Protein AF-A0A2Z2M8J2-F1 (afdb_monomer_lite)

Sequence (114 aa):
MEKKWLLLMISAALFIAFSYLVWNTSGLMFSIPFSALLLLSASNPRWAGMIFYFFIGFLAGFVVALIIGVETNATGWKSGALMILPFIGAFLALYYGKKSNYLSWPVFGFRYKL

Radius of gyration: 17.33 Å; chains: 1; bounding box: 41×31×48 Å

pLDDT: mean 77.5, std 9.71, range [44.44, 90.31]

Foldseek 3Di:
DVVQLVVLVVVLVVQCVVLCVPPNPVSNVPSVVVSVLSSQVSVDVLSVLLVVLLQVLLVVLQVVLVVVPLDPPDDDPSVVSNVVSSNVRSVVSNVVCVVVSSQPDPVNVVVPDD

Organism: Thermococcus gorgonarius (NCBI:txid71997)

Structure (mmCIF, N/CA/C/O backbone):
data_AF-A0A2Z2M8J2-F1
#
_entry.id   AF-A0A2Z2M8J2-F1
#
loop_
_atom_site.group_PDB
_atom_site.id
_atom_site.type_symbol
_atom_site.label_atom_id
_atom_site.label_alt_id
_atom_site.label_comp_id
_atom_site.label_asym_id
_atom_site.label_entity_id
_atom_site.label_seq_id
_atom_site.pdbx_PDB_ins_code
_atom_site.Cartn_x
_atom_site.Cartn_y
_atom_site.Cartn_z
_atom_site.occupancy
_atom_site.B_iso_or_equiv
_atom_site.auth_seq_id
_atom_site.auth_comp_id
_atom_site.auth_asym_id
_atom_site.auth_atom_id
_atom_site.pdbx_PDB_model_num
ATOM 1 N N . MET A 1 1 ? -13.538 -0.117 24.733 1.00 52.69 1 MET A N 1
ATOM 2 C CA . MET A 1 1 ? -12.537 0.226 23.692 1.00 52.69 1 MET A CA 1
ATOM 3 C C . MET A 1 1 ? -11.204 -0.499 23.881 1.00 52.69 1 MET A C 1
ATOM 5 O O . MET A 1 1 ? -10.631 -0.909 22.882 1.00 52.69 1 MET A O 1
ATOM 9 N N . GLU A 1 2 ? -10.729 -0.721 25.110 1.00 57.59 2 GLU A N 1
ATOM 10 C CA . GLU A 1 2 ? -9.395 -1.290 25.399 1.00 57.59 2 GLU A CA 1
ATOM 11 C C . GLU A 1 2 ? -9.141 -2.697 24.827 1.00 57.59 2 GLU A C 1
ATOM 13 O O . GLU A 1 2 ? -8.091 -2.943 24.241 1.00 57.59 2 GLU A O 1
ATOM 18 N N . LYS A 1 3 ? -10.127 -3.606 24.885 1.00 67.06 3 LYS A N 1
ATOM 19 C CA . LYS A 1 3 ? -9.965 -4.987 24.379 1.00 67.06 3 LYS A CA 1
ATOM 20 C C . LYS A 1 3 ? -9.651 -5.069 22.876 1.00 67.06 3 LYS A C 1
ATOM 22 O O . LYS A 1 3 ? -8.951 -5.979 22.448 1.00 67.06 3 LYS A O 1
ATOM 27 N N . LYS A 1 4 ? -10.144 -4.118 22.069 1.00 66.12 4 LYS A N 1
ATOM 28 C CA . LYS A 1 4 ? -9.942 -4.102 20.607 1.00 66.12 4 LYS A CA 1
ATOM 29 C C . LYS A 1 4 ? -8.503 -3.730 20.242 1.00 66.12 4 LYS A C 1
ATOM 31 O O . LYS A 1 4 ? -7.925 -4.320 19.337 1.00 66.12 4 LYS A O 1
ATOM 36 N N . TRP A 1 5 ? -7.925 -2.784 20.979 1.00 72.50 5 TRP A N 1
ATOM 37 C CA . TRP A 1 5 ? -6.533 -2.367 20.817 1.00 72.50 5 TRP A CA 1
ATOM 38 C C . TRP A 1 5 ? -5.557 -3.435 21.288 1.00 72.50 5 TRP A C 1
ATOM 40 O O . TRP A 1 5 ? -4.586 -3.712 20.590 1.00 72.50 5 TRP A O 1
ATOM 50 N N . LEU A 1 6 ? -5.872 -4.099 22.402 1.00 77.81 6 LEU A N 1
ATOM 51 C CA . LEU A 1 6 ? -5.083 -5.219 22.907 1.00 77.81 6 LEU A CA 1
ATOM 52 C C . LEU A 1 6 ? -4.975 -6.340 21.860 1.00 77.81 6 LEU A C 1
ATOM 54 O O . LEU A 1 6 ? -3.886 -6.823 21.569 1.00 77.81 6 LEU A O 1
ATOM 58 N N . LEU A 1 7 ? -6.098 -6.700 21.233 1.00 76.31 7 LEU A N 1
ATOM 59 C CA . LEU A 1 7 ? -6.150 -7.767 20.233 1.00 76.31 7 LEU A CA 1
ATOM 60 C C . LEU A 1 7 ? -5.361 -7.417 18.959 1.00 76.31 7 LEU A C 1
ATOM 62 O O . LEU A 1 7 ? -4.690 -8.277 18.390 1.00 76.31 7 LEU A O 1
ATOM 66 N N . LEU A 1 8 ? -5.390 -6.148 18.538 1.00 75.00 8 LEU A N 1
ATOM 67 C CA . LEU A 1 8 ? -4.607 -5.648 17.404 1.00 75.00 8 LEU A CA 1
ATOM 68 C C . LEU A 1 8 ? -3.106 -5.623 17.694 1.00 75.00 8 LEU A C 1
ATOM 70 O O . LEU A 1 8 ? -2.319 -6.038 16.847 1.00 75.00 8 LEU A O 1
ATOM 74 N N . MET A 1 9 ? -2.712 -5.183 18.889 1.00 77.69 9 MET A N 1
ATOM 75 C CA . MET A 1 9 ? -1.314 -5.184 19.321 1.00 77.69 9 MET A CA 1
ATOM 76 C C . MET A 1 9 ? -0.763 -6.606 19.432 1.00 77.69 9 MET A C 1
ATOM 78 O O . MET A 1 9 ? 0.331 -6.868 18.940 1.00 77.69 9 MET A O 1
ATOM 82 N N . ILE A 1 10 ? -1.537 -7.539 19.996 1.00 82.81 10 ILE A N 1
ATOM 83 C CA . ILE A 1 10 ? -1.165 -8.960 20.068 1.00 82.81 10 ILE A CA 1
ATOM 84 C C . ILE A 1 10 ? -1.028 -9.552 18.661 1.00 82.81 10 ILE A C 1
ATOM 86 O O . ILE A 1 10 ? -0.046 -10.231 18.377 1.00 82.81 10 ILE A O 1
ATOM 90 N N . SER A 1 11 ? -1.967 -9.259 17.758 1.00 75.50 11 SER A N 1
ATOM 91 C CA . SER A 1 11 ? -1.912 -9.747 16.373 1.00 75.50 11 SER A CA 1
ATOM 92 C C . SER A 1 11 ? -0.688 -9.208 15.621 1.00 75.50 11 SER A C 1
ATOM 94 O O . SER A 1 11 ? -0.011 -9.963 14.927 1.00 75.50 11 SER A O 1
ATOM 96 N N . ALA A 1 12 ? -0.366 -7.923 15.796 1.00 79.62 12 ALA A N 1
ATOM 97 C CA . ALA A 1 12 ? 0.830 -7.308 15.226 1.00 79.62 12 ALA A CA 1
ATOM 98 C C . ALA A 1 12 ? 2.118 -7.920 15.805 1.00 79.62 12 ALA A C 1
ATOM 100 O O . ALA A 1 12 ? 3.023 -8.277 15.055 1.00 79.62 12 ALA A O 1
ATOM 101 N N . ALA A 1 13 ? 2.185 -8.104 17.126 1.00 82.31 13 ALA A N 1
ATOM 102 C CA . ALA A 1 13 ? 3.334 -8.713 17.792 1.00 82.31 13 ALA A CA 1
ATOM 103 C C . ALA A 1 13 ? 3.566 -10.162 17.332 1.00 82.31 13 ALA A C 1
ATOM 105 O O . ALA A 1 13 ? 4.699 -10.536 17.034 1.00 82.31 13 ALA A O 1
ATOM 106 N N . LEU A 1 14 ? 2.497 -10.955 17.204 1.00 83.69 14 LEU A N 1
ATOM 107 C CA . LEU A 1 14 ? 2.565 -12.321 16.680 1.00 83.69 14 LEU A CA 1
ATOM 108 C C . LEU A 1 14 ? 3.033 -12.351 15.222 1.00 83.69 14 LEU A C 1
ATOM 110 O O . LEU A 1 1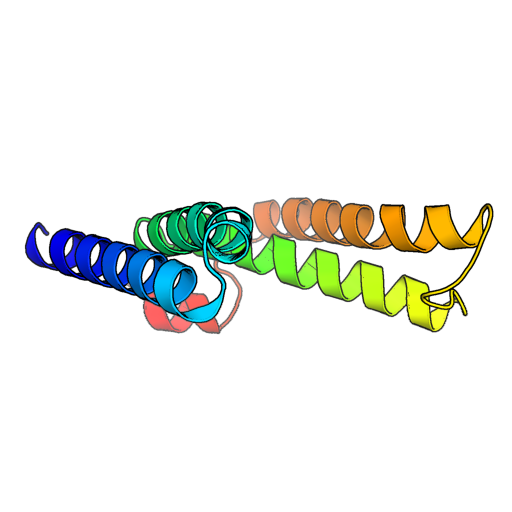4 ? 3.852 -13.194 14.868 1.00 83.69 14 LEU A O 1
ATOM 114 N N . PHE A 1 15 ? 2.565 -11.422 14.386 1.00 79.94 15 PHE A N 1
ATOM 115 C CA . PHE A 1 15 ? 2.992 -11.335 12.989 1.00 79.94 15 PHE A CA 1
ATOM 116 C C . PHE A 1 15 ? 4.481 -10.982 12.853 1.00 79.94 15 PHE A C 1
ATOM 118 O O . PHE A 1 15 ? 5.185 -11.587 12.041 1.00 79.94 15 PHE A O 1
ATOM 125 N N . ILE A 1 16 ? 4.987 -10.060 13.677 1.00 81.31 16 ILE A N 1
ATOM 126 C CA . ILE A 1 16 ? 6.416 -9.713 13.724 1.00 81.31 16 ILE A CA 1
ATOM 127 C C . ILE A 1 16 ? 7.243 -10.908 14.220 1.00 81.31 16 ILE A C 1
ATOM 129 O O . ILE A 1 16 ? 8.233 -11.269 13.585 1.00 81.31 16 ILE A O 1
ATOM 133 N N . ALA A 1 17 ? 6.820 -11.560 15.309 1.00 81.06 17 ALA A N 1
ATOM 134 C CA . ALA A 1 17 ? 7.511 -12.722 15.868 1.00 81.06 17 ALA A CA 1
ATOM 135 C C . ALA A 1 17 ? 7.561 -13.898 14.878 1.00 81.06 17 ALA A C 1
ATOM 137 O O . ALA A 1 17 ? 8.612 -14.507 14.686 1.00 81.06 17 ALA A O 1
ATOM 138 N N . PHE A 1 18 ? 6.450 -14.177 14.193 1.00 81.81 18 PHE A N 1
ATOM 139 C CA . PHE A 1 18 ? 6.389 -15.174 13.126 1.00 81.81 18 PHE A CA 1
ATOM 140 C C . PHE A 1 18 ? 7.319 -14.815 11.962 1.00 81.81 18 PHE A C 1
ATOM 142 O O . PHE A 1 18 ? 8.082 -15.655 11.496 1.00 81.81 18 PHE A O 1
ATOM 149 N N . SER A 1 19 ? 7.313 -13.555 11.525 1.00 78.19 19 SER A N 1
ATOM 150 C CA . SER A 1 19 ? 8.168 -13.100 10.422 1.00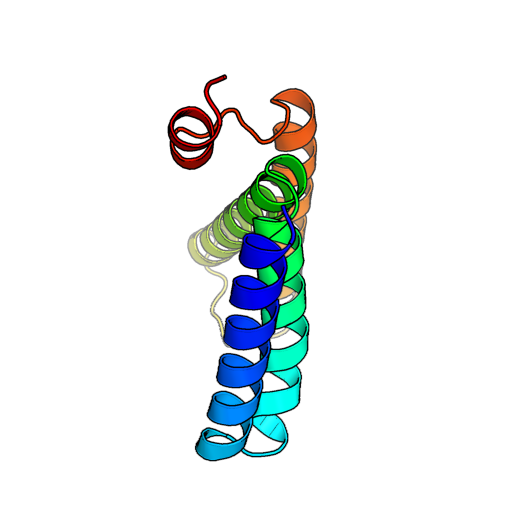 78.19 19 SER A CA 1
ATOM 151 C C . SER A 1 19 ? 9.657 -13.221 10.754 1.00 78.19 19 SER A C 1
ATOM 153 O O . SER A 1 19 ? 10.446 -13.579 9.880 1.00 78.19 19 SER A O 1
ATOM 155 N N . TYR A 1 20 ? 10.037 -12.981 12.012 1.00 78.56 20 TYR A N 1
ATOM 156 C CA . TYR A 1 20 ? 11.392 -13.226 12.503 1.00 78.56 20 TYR A CA 1
ATOM 157 C C . TYR A 1 20 ? 11.738 -14.720 12.530 1.00 78.56 20 TYR A C 1
ATO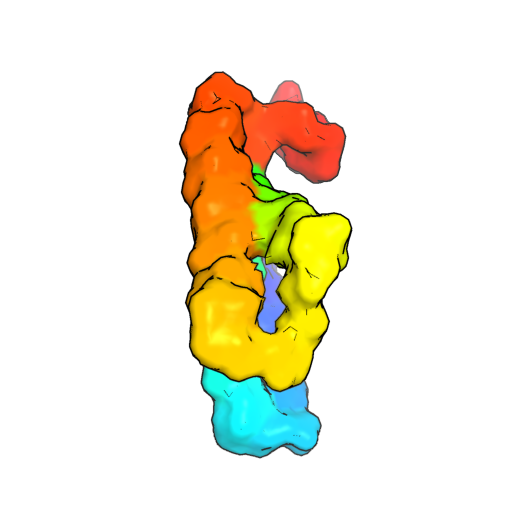M 159 O O . TYR A 1 20 ? 12.823 -15.103 12.112 1.00 78.56 20 TYR A O 1
ATOM 167 N N . LEU A 1 21 ? 10.819 -15.587 12.961 1.00 82.38 21 LEU A N 1
ATOM 168 C CA . LEU A 1 21 ? 11.056 -17.036 12.967 1.00 82.38 21 LEU A CA 1
ATOM 169 C C . LEU A 1 21 ? 11.233 -17.615 11.555 1.00 82.38 21 LEU A C 1
ATOM 171 O O . LEU A 1 21 ? 12.055 -18.507 11.367 1.00 82.38 21 LEU A O 1
ATOM 175 N N . VAL A 1 22 ? 10.481 -17.117 10.570 1.00 82.94 22 VAL A N 1
ATOM 176 C CA . VAL A 1 22 ? 10.502 -17.649 9.196 1.00 82.94 22 VAL A CA 1
ATOM 177 C C . VAL A 1 22 ? 11.620 -17.037 8.350 1.00 82.94 22 VAL A C 1
ATOM 179 O O . VAL A 1 22 ? 12.299 -17.753 7.618 1.00 82.94 22 VAL A O 1
ATOM 182 N N . TRP A 1 23 ? 11.817 -15.720 8.435 1.00 79.31 23 TRP A N 1
ATOM 183 C CA . TRP A 1 23 ? 12.716 -14.973 7.544 1.00 79.31 23 TRP A CA 1
ATOM 184 C C . TRP A 1 23 ? 13.823 -14.211 8.279 1.00 79.31 23 TRP A C 1
ATOM 186 O O . TRP A 1 23 ? 14.538 -13.420 7.659 1.00 79.31 23 TRP A O 1
ATOM 196 N N . ASN A 1 24 ? 13.990 -14.449 9.581 1.00 81.88 24 ASN A N 1
ATOM 197 C CA . ASN A 1 24 ? 15.017 -13.832 10.416 1.00 81.88 24 ASN A CA 1
ATOM 198 C C . ASN A 1 24 ? 14.973 -12.290 10.330 1.00 81.88 24 ASN A C 1
ATOM 200 O O . ASN A 1 24 ? 13.904 -11.687 10.190 1.00 81.88 24 ASN A O 1
ATOM 204 N N . THR A 1 25 ? 16.120 -11.619 10.407 1.00 77.94 25 THR A N 1
ATOM 205 C CA . THR A 1 25 ? 16.22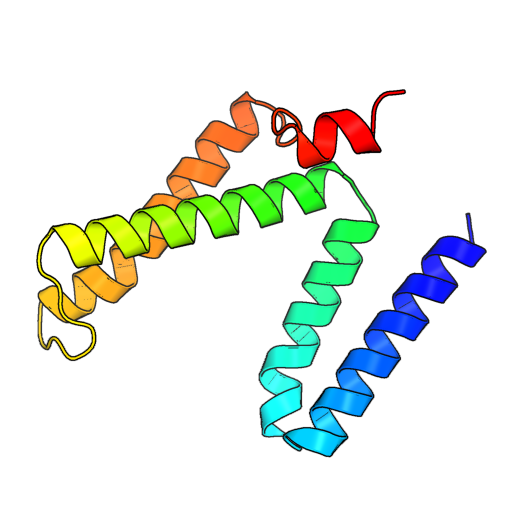2 -10.152 10.329 1.00 77.94 25 THR A CA 1
ATOM 206 C C . THR A 1 25 ? 15.698 -9.568 9.012 1.00 77.94 25 THR A C 1
ATOM 208 O O . THR A 1 25 ? 15.148 -8.466 9.011 1.00 77.94 25 THR A O 1
ATOM 211 N N . SER A 1 26 ? 15.768 -10.317 7.910 1.00 76.25 26 SER A N 1
ATOM 212 C CA . SER A 1 26 ? 15.189 -9.948 6.610 1.00 76.25 26 SER A CA 1
ATOM 213 C C . SER A 1 26 ? 13.666 -9.796 6.693 1.00 76.25 26 SER A C 1
ATOM 215 O O . SER A 1 26 ? 13.090 -8.873 6.119 1.00 76.25 26 SER A O 1
ATOM 217 N N . GLY A 1 27 ? 13.009 -10.674 7.458 1.00 72.12 27 GLY A N 1
ATOM 218 C CA . GLY A 1 27 ? 11.567 -10.630 7.706 1.00 72.12 27 GLY A CA 1
ATOM 219 C C . GLY A 1 27 ? 11.129 -9.428 8.538 1.00 72.12 27 GLY A C 1
ATOM 220 O O . GLY A 1 27 ? 10.004 -8.946 8.384 1.00 72.12 27 GLY A O 1
ATOM 221 N N . LEU A 1 28 ? 12.010 -8.886 9.384 1.00 76.31 28 LEU A N 1
ATOM 222 C CA . LEU A 1 28 ? 11.711 -7.705 10.200 1.00 76.31 28 LEU A CA 1
ATOM 223 C C . LEU A 1 28 ? 11.585 -6.429 9.361 1.00 76.31 28 LEU A C 1
ATOM 225 O O . LEU A 1 28 ? 10.707 -5.612 9.642 1.00 76.31 28 LEU A O 1
ATOM 229 N N . MET A 1 29 ? 12.383 -6.288 8.293 1.00 76.25 29 MET A N 1
ATOM 230 C CA . MET A 1 29 ? 12.327 -5.113 7.410 1.00 76.25 29 MET A CA 1
ATOM 231 C C . MET A 1 29 ? 10.947 -4.915 6.772 1.00 76.25 29 MET A C 1
ATOM 233 O O . MET A 1 29 ? 10.515 -3.780 6.591 1.00 76.25 29 MET A O 1
ATOM 237 N N . PHE A 1 30 ? 10.237 -6.005 6.471 1.00 73.38 30 PHE A N 1
ATOM 238 C CA . PHE A 1 30 ? 8.899 -5.950 5.878 1.00 73.38 30 PHE A CA 1
ATOM 239 C C . PHE A 1 30 ? 7.790 -6.036 6.930 1.00 73.38 30 PHE A C 1
ATOM 241 O O . PHE A 1 30 ? 6.792 -5.324 6.845 1.00 73.38 30 PHE A O 1
ATOM 248 N N . SER A 1 31 ? 7.953 -6.868 7.956 1.00 73.81 31 SER A N 1
ATOM 249 C CA . SER A 1 31 ? 6.880 -7.117 8.925 1.00 73.81 31 SER A CA 1
ATOM 250 C C . SER A 1 31 ? 6.583 -5.929 9.838 1.00 73.81 31 SER A C 1
ATOM 252 O O . SER A 1 31 ? 5.419 -5.723 10.183 1.00 73.81 31 SER A O 1
ATOM 254 N N . ILE A 1 32 ? 7.576 -5.102 10.178 1.00 77.56 32 ILE A N 1
ATOM 255 C CA . ILE A 1 32 ? 7.381 -3.885 10.980 1.00 77.56 32 ILE A CA 1
ATOM 256 C C . ILE A 1 32 ? 6.501 -2.854 10.241 1.00 77.56 32 ILE A C 1
ATOM 258 O O . ILE A 1 32 ? 5.456 -2.481 10.787 1.00 77.56 32 ILE A O 1
ATOM 262 N N . PRO A 1 33 ? 6.824 -2.415 9.005 1.00 78.00 33 PRO A N 1
ATOM 263 C CA . PRO A 1 33 ? 5.975 -1.471 8.278 1.00 78.00 33 PRO A CA 1
ATOM 264 C C . PRO A 1 33 ? 4.598 -2.054 7.932 1.00 78.00 33 PRO A C 1
ATOM 266 O O . PRO A 1 33 ? 3.602 -1.335 8.027 1.00 78.00 33 PRO A O 1
ATOM 269 N N . PHE A 1 34 ? 4.495 -3.352 7.618 1.00 76.06 34 PHE A N 1
ATOM 270 C CA . PHE A 1 34 ? 3.192 -3.999 7.403 1.00 76.06 34 PHE A CA 1
ATOM 271 C C . PHE A 1 34 ? 2.340 -4.050 8.677 1.00 76.06 34 PHE A C 1
ATOM 273 O O . PHE A 1 34 ? 1.138 -3.796 8.620 1.00 76.06 34 PHE A O 1
ATOM 280 N N . SER A 1 35 ? 2.949 -4.309 9.835 1.00 75.19 35 SER A N 1
ATOM 281 C CA . SER A 1 35 ? 2.254 -4.289 11.128 1.00 75.19 35 SER A CA 1
ATOM 282 C C . SER A 1 35 ? 1.775 -2.889 11.493 1.00 75.19 35 SER A C 1
ATOM 284 O O . SER A 1 35 ? 0.649 -2.728 11.964 1.00 75.19 35 SER A O 1
ATOM 286 N N . ALA A 1 36 ? 2.592 -1.866 11.230 1.00 77.31 36 ALA A N 1
ATOM 287 C CA . ALA A 1 36 ? 2.207 -0.472 11.417 1.00 77.31 36 ALA A CA 1
ATOM 288 C C . ALA A 1 36 ? 1.034 -0.082 10.500 1.00 77.31 36 ALA A C 1
ATOM 290 O O . ALA A 1 36 ? 0.065 0.517 10.966 1.00 77.31 36 ALA A O 1
ATOM 291 N N . LEU A 1 37 ? 1.069 -0.483 9.224 1.00 75.81 37 LEU A N 1
ATOM 292 C CA . LEU A 1 37 ? -0.036 -0.289 8.276 1.00 75.81 37 LEU A CA 1
ATOM 293 C C . LEU A 1 37 ? -1.315 -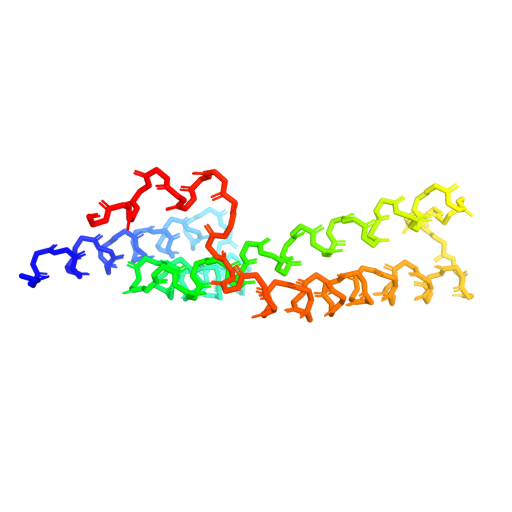1.008 8.723 1.00 75.81 37 LEU A C 1
ATOM 295 O O . LEU A 1 37 ? -2.397 -0.421 8.672 1.00 75.81 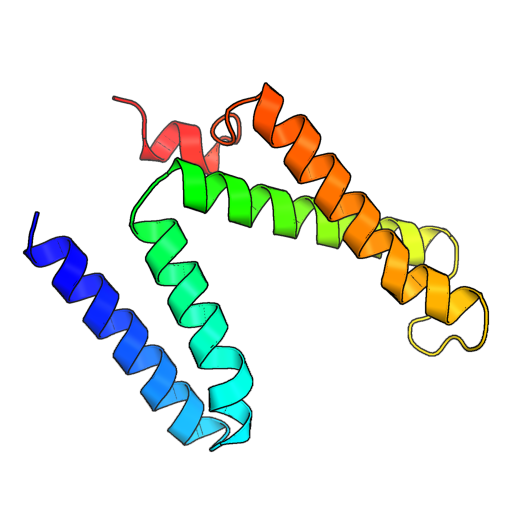37 LEU A O 1
ATOM 299 N N . LEU A 1 38 ? -1.203 -2.247 9.210 1.00 73.69 38 LEU A N 1
ATOM 300 C CA . LEU A 1 38 ? -2.326 -3.013 9.756 1.00 73.69 38 LEU A CA 1
ATOM 301 C C . LEU A 1 38 ? -2.946 -2.314 10.970 1.00 73.69 38 LEU A C 1
ATOM 303 O O . LEU A 1 38 ? -4.160 -2.104 10.996 1.00 73.69 38 LEU A O 1
ATOM 307 N N . LEU A 1 39 ? -2.129 -1.885 11.933 1.00 74.81 39 LEU A N 1
ATOM 308 C CA . LEU A 1 39 ? -2.575 -1.132 13.109 1.00 74.81 39 LEU A CA 1
ATOM 309 C C . LEU A 1 39 ? -3.260 0.185 12.718 1.00 74.81 39 LEU A C 1
ATOM 311 O O . LEU A 1 39 ? -4.357 0.477 13.203 1.00 74.81 39 LEU A O 1
ATOM 315 N N . LEU A 1 40 ? -2.667 0.948 11.796 1.00 72.38 40 LEU A N 1
ATOM 316 C CA . LEU A 1 40 ? -3.248 2.190 11.282 1.00 72.38 40 LEU A CA 1
ATOM 317 C C . LEU A 1 40 ? -4.591 1.939 10.588 1.00 72.38 40 LEU A C 1
ATOM 319 O O . LEU A 1 40 ? -5.565 2.636 10.877 1.00 72.38 40 LEU A O 1
ATOM 323 N N . SER A 1 41 ? -4.683 0.904 9.752 1.00 68.12 41 SER A N 1
ATOM 324 C CA . SER A 1 41 ? -5.931 0.531 9.079 1.00 68.12 41 SER A CA 1
ATOM 325 C C . SER A 1 41 ? -7.024 0.088 10.062 1.00 68.12 41 SER A C 1
ATOM 327 O O . SER A 1 41 ? -8.197 0.407 9.890 1.00 68.12 41 SER A O 1
ATOM 329 N N . ALA A 1 42 ? -6.662 -0.590 11.149 1.00 69.38 42 ALA A N 1
ATOM 330 C CA . ALA A 1 42 ? -7.630 -1.062 12.130 1.00 69.38 42 ALA A CA 1
ATOM 331 C C . ALA A 1 42 ? -8.099 0.033 13.106 1.00 69.38 42 ALA A C 1
ATOM 333 O O . ALA A 1 42 ? -9.203 -0.059 13.653 1.00 69.38 42 ALA A O 1
ATOM 334 N N . SER A 1 43 ? -7.273 1.064 13.310 1.00 72.06 43 SER A N 1
ATOM 335 C CA . SER A 1 43 ? -7.554 2.185 14.212 1.00 72.06 43 SER A CA 1
ATOM 336 C C . SER A 1 43 ? -8.618 3.147 13.688 1.00 72.06 43 SER A C 1
ATOM 338 O O . SER A 1 43 ? -9.413 3.675 14.466 1.00 72.06 43 SER A O 1
ATOM 340 N N . ASN A 1 44 ? -8.650 3.378 12.374 1.00 73.69 44 ASN A N 1
ATOM 341 C CA . ASN A 1 44 ? -9.529 4.366 11.771 1.00 73.69 44 ASN A CA 1
ATOM 342 C C . ASN A 1 44 ? -9.949 3.924 10.361 1.00 73.69 44 ASN A C 1
ATOM 344 O O . ASN A 1 44 ? -9.080 3.706 9.510 1.00 73.69 44 ASN A O 1
ATOM 348 N N . PRO A 1 45 ? -11.260 3.877 10.065 1.00 72.75 45 PRO A N 1
ATOM 349 C CA . PRO A 1 45 ? -11.757 3.548 8.729 1.00 72.75 45 PRO A CA 1
ATOM 350 C C . PRO A 1 45 ? -11.190 4.453 7.630 1.00 72.75 45 PRO A C 1
ATOM 352 O O . PRO A 1 45 ? -10.970 4.000 6.509 1.00 72.75 45 PRO A O 1
ATOM 355 N N . ARG A 1 46 ? -10.902 5.721 7.944 1.00 76.06 46 ARG A N 1
ATOM 356 C CA . ARG A 1 46 ? -10.338 6.674 6.983 1.00 76.06 46 ARG A CA 1
ATOM 357 C C . ARG A 1 46 ? -8.893 6.341 6.611 1.00 76.06 46 ARG A C 1
ATOM 359 O O . ARG A 1 46 ? -8.536 6.451 5.442 1.00 76.06 46 ARG A O 1
ATOM 366 N N . TRP A 1 47 ? -8.080 5.909 7.580 1.00 76.88 47 TRP A N 1
ATOM 367 C CA . TRP A 1 47 ? -6.712 5.441 7.327 1.00 76.88 47 TRP A CA 1
ATOM 368 C C . TRP A 1 47 ? -6.726 4.124 6.547 1.00 76.88 47 TRP A C 1
ATOM 370 O O . TRP A 1 47 ? -5.979 3.987 5.582 1.00 76.88 47 TRP A O 1
ATOM 380 N N . ALA A 1 48 ? -7.635 3.203 6.887 1.00 76.44 48 ALA A N 1
ATOM 381 C CA . ALA A 1 48 ? -7.841 1.962 6.138 1.00 76.44 48 ALA A CA 1
ATOM 382 C C . ALA A 1 48 ? -8.190 2.225 4.668 1.00 76.44 48 ALA A C 1
ATOM 384 O O . ALA A 1 48 ? -7.578 1.651 3.770 1.00 76.44 48 ALA A O 1
ATOM 385 N N . GLY A 1 49 ? -9.138 3.136 4.432 1.00 78.19 49 GLY A N 1
ATOM 386 C CA . GLY A 1 49 ? -9.531 3.556 3.093 1.00 78.19 49 GLY A CA 1
ATOM 387 C C . GLY A 1 49 ? -8.376 4.207 2.336 1.00 78.19 49 GLY A C 1
ATOM 388 O O . GLY A 1 49 ? -8.122 3.849 1.192 1.00 78.19 49 GLY A O 1
ATOM 389 N N . MET A 1 50 ? -7.622 5.108 2.969 1.00 83.62 50 MET A N 1
ATOM 390 C CA . MET A 1 50 ? -6.463 5.755 2.342 1.00 83.62 50 MET A CA 1
ATOM 391 C C . MET A 1 50 ? -5.395 4.737 1.912 1.00 83.62 50 MET A C 1
ATOM 393 O O . MET A 1 50 ? -4.935 4.780 0.772 1.00 83.62 50 MET A O 1
ATOM 397 N N . ILE A 1 51 ? -5.051 3.789 2.789 1.00 83.88 51 ILE A N 1
ATOM 398 C CA . ILE A 1 51 ? -4.099 2.706 2.499 1.00 83.88 51 ILE A CA 1
ATOM 399 C C . ILE A 1 51 ? -4.615 1.832 1.347 1.00 83.88 51 ILE A C 1
ATOM 401 O O . ILE A 1 51 ? -3.876 1.505 0.422 1.00 83.88 51 ILE A O 1
ATOM 405 N N . PHE A 1 52 ? -5.902 1.492 1.361 1.00 82.69 52 PHE A N 1
ATOM 406 C CA . PHE A 1 52 ? -6.520 0.682 0.317 1.00 82.69 52 PHE A CA 1
ATOM 407 C C . PHE A 1 52 ? -6.516 1.377 -1.051 1.00 82.69 52 PHE A C 1
ATOM 409 O O . PHE A 1 52 ? -6.124 0.774 -2.048 1.00 82.69 52 PHE A O 1
ATOM 416 N N . TYR A 1 53 ? -6.875 2.662 -1.100 1.00 82.62 53 TYR A N 1
ATOM 417 C CA . TYR A 1 53 ? -6.797 3.467 -2.321 1.00 82.62 53 TYR A CA 1
ATOM 418 C C . TYR A 1 53 ? -5.361 3.584 -2.842 1.00 82.62 53 TYR A C 1
ATOM 420 O O . TYR A 1 53 ? -5.153 3.483 -4.050 1.00 82.62 53 TYR A O 1
ATOM 428 N N . PHE A 1 54 ? -4.375 3.744 -1.952 1.00 87.69 54 PHE A N 1
ATOM 429 C CA . PHE A 1 54 ? -2.963 3.742 -2.331 1.00 87.69 54 PHE A CA 1
ATOM 430 C C . PHE A 1 54 ? -2.574 2.436 -3.033 1.00 87.69 54 PHE A C 1
ATOM 432 O O . PHE A 1 54 ? -2.042 2.484 -4.139 1.00 87.69 54 PHE A O 1
ATOM 439 N N . PHE A 1 55 ? -2.889 1.278 -2.443 1.00 86.56 55 PHE A N 1
ATOM 440 C CA . PHE A 1 55 ? -2.540 -0.020 -3.030 1.00 86.56 55 PHE A CA 1
ATOM 441 C C . PHE A 1 55 ? -3.264 -0.296 -4.350 1.00 86.56 55 PHE A C 1
ATOM 443 O O . PHE A 1 55 ? -2.643 -0.803 -5.282 1.00 86.56 55 PHE A O 1
ATOM 450 N N . ILE A 1 56 ? -4.543 0.075 -4.470 1.00 86.69 56 ILE A N 1
ATOM 451 C CA . ILE A 1 56 ? -5.277 -0.053 -5.737 1.00 86.69 56 ILE A CA 1
ATOM 452 C C . ILE A 1 56 ? -4.662 0.828 -6.819 1.00 86.69 56 ILE A C 1
ATOM 454 O O . ILE A 1 56 ? -4.449 0.360 -7.935 1.00 86.69 56 ILE A O 1
ATOM 458 N N . GLY A 1 57 ? -4.360 2.087 -6.502 1.00 88.88 57 GLY A N 1
ATOM 459 C CA . GLY A 1 57 ? -3.723 2.995 -7.451 1.00 88.88 57 GLY A CA 1
ATOM 460 C C . GLY A 1 57 ? -2.339 2.519 -7.865 1.00 88.88 57 GLY A C 1
ATOM 461 O O . GLY A 1 57 ? -2.011 2.547 -9.049 1.00 88.88 57 GLY A O 1
ATOM 462 N N . PHE A 1 58 ? -1.555 2.033 -6.902 1.00 89.94 58 PHE A N 1
ATOM 463 C CA . PHE A 1 58 ? -0.243 1.453 -7.153 1.00 89.94 58 PHE A CA 1
ATOM 464 C C . PHE A 1 58 ? -0.334 0.268 -8.114 1.00 89.94 58 PHE A C 1
ATOM 466 O O . PHE A 1 58 ? 0.368 0.228 -9.125 1.00 89.94 58 PHE A O 1
ATOM 473 N N . LEU A 1 59 ? -1.250 -0.662 -7.837 1.00 89.25 59 LEU A N 1
ATOM 474 C CA . LEU A 1 59 ? -1.480 -1.829 -8.678 1.00 89.25 59 LEU A CA 1
ATOM 475 C C . LEU A 1 59 ? -1.968 -1.429 -10.075 1.00 89.25 59 LEU A C 1
ATOM 477 O O . LEU A 1 59 ? -1.471 -1.959 -11.061 1.00 89.25 59 LEU A O 1
ATOM 481 N N . ALA A 1 60 ? -2.887 -0.467 -10.180 1.00 87.75 60 ALA A N 1
ATOM 482 C CA . ALA A 1 60 ? -3.369 0.032 -11.464 1.00 87.75 60 ALA A CA 1
ATOM 483 C C . ALA A 1 60 ? -2.236 0.662 -12.290 1.00 87.75 60 ALA A C 1
ATOM 485 O O . ALA A 1 60 ? -2.094 0.346 -13.469 1.00 87.75 60 ALA A O 1
ATOM 486 N N . GLY A 1 61 ? -1.391 1.496 -11.675 1.00 88.88 61 GLY A N 1
ATOM 487 C CA . GLY A 1 61 ? -0.223 2.077 -12.340 1.00 88.88 61 GLY A CA 1
ATOM 488 C C . GLY A 1 61 ? 0.790 1.018 -12.787 1.00 88.88 61 GLY A C 1
ATOM 489 O O . GLY A 1 61 ? 1.324 1.103 -13.891 1.00 88.88 61 GLY A O 1
ATOM 490 N N . PHE A 1 62 ? 0.996 -0.023 -11.977 1.00 87.81 62 PHE A N 1
ATOM 491 C CA . PHE A 1 62 ? 1.835 -1.165 -12.338 1.00 87.81 62 PHE A CA 1
ATOM 492 C C . PHE A 1 62 ? 1.263 -1.969 -13.513 1.00 87.81 62 PHE A C 1
ATOM 494 O O . PHE A 1 62 ? 1.984 -2.280 -14.457 1.00 87.81 62 PHE A O 1
ATOM 501 N N . VAL A 1 63 ? -0.044 -2.244 -13.514 1.00 88.69 63 VAL A N 1
ATOM 502 C CA . VAL A 1 63 ? -0.726 -2.922 -14.628 1.00 88.69 63 VAL A CA 1
ATOM 503 C C . VAL A 1 63 ? -0.625 -2.102 -15.913 1.00 88.69 63 VAL A C 1
ATOM 505 O O . VAL A 1 63 ? -0.336 -2.665 -16.965 1.00 88.69 63 VAL A O 1
ATOM 508 N N . VAL A 1 64 ? -0.786 -0.776 -15.843 1.00 88.50 64 VAL A N 1
ATOM 509 C CA . VAL A 1 64 ? -0.584 0.102 -17.006 1.00 88.50 64 VAL A CA 1
ATOM 510 C C . VAL A 1 64 ? 0.839 -0.029 -17.543 1.00 88.50 64 VAL A C 1
ATOM 512 O O . VAL A 1 64 ? 0.992 -0.161 -18.753 1.00 88.50 64 VAL A O 1
ATOM 515 N N . ALA A 1 65 ? 1.858 -0.061 -16.674 1.00 85.88 65 ALA A N 1
ATOM 516 C CA . ALA A 1 65 ? 3.251 -0.261 -17.084 1.00 85.88 65 ALA A CA 1
ATOM 517 C C . ALA A 1 65 ? 3.452 -1.586 -17.846 1.00 85.88 65 ALA A C 1
ATOM 519 O O . ALA A 1 65 ? 4.113 -1.610 -18.884 1.00 85.88 65 ALA A O 1
ATOM 520 N N . LEU A 1 66 ? 2.823 -2.672 -17.388 1.00 84.06 66 LEU A N 1
ATOM 521 C CA . LEU A 1 66 ? 2.862 -3.956 -18.093 1.00 84.06 66 LEU A CA 1
ATOM 522 C C . LEU A 1 66 ? 2.138 -3.897 -19.449 1.00 84.06 66 LEU A C 1
ATOM 524 O O . LEU A 1 66 ? 2.659 -4.407 -20.438 1.00 84.06 66 LEU A O 1
ATOM 528 N N . ILE A 1 67 ? 0.970 -3.244 -19.520 1.00 86.31 67 ILE A N 1
ATOM 529 C CA . ILE A 1 67 ? 0.179 -3.111 -20.760 1.00 86.31 67 ILE A CA 1
ATOM 530 C C . ILE A 1 67 ? 0.946 -2.335 -21.838 1.00 86.31 67 ILE A C 1
ATOM 532 O O . ILE A 1 67 ? 0.873 -2.689 -23.012 1.00 86.31 67 ILE A O 1
ATOM 536 N N . ILE A 1 68 ? 1.721 -1.313 -21.461 1.00 85.56 68 ILE A N 1
ATOM 537 C CA . ILE A 1 68 ? 2.571 -0.561 -22.402 1.00 85.56 68 ILE A CA 1
ATOM 538 C C . ILE A 1 68 ? 3.870 -1.308 -22.779 1.00 85.56 68 ILE A C 1
ATOM 540 O O . ILE A 1 68 ? 4.755 -0.727 -23.408 1.00 85.56 68 ILE A O 1
ATOM 544 N N . GLY A 1 69 ? 4.000 -2.589 -22.413 1.00 79.12 69 GLY A N 1
ATOM 545 C CA . GLY A 1 69 ? 5.112 -3.455 -22.816 1.00 79.12 69 GLY A CA 1
ATOM 546 C C . GLY A 1 69 ? 6.405 -3.226 -22.031 1.00 79.12 69 GLY A C 1
ATOM 547 O O . GLY A 1 69 ? 7.501 -3.461 -22.554 1.00 79.12 69 GLY A O 1
ATOM 548 N N . VAL A 1 70 ? 6.307 -2.723 -20.796 1.00 81.31 70 VAL A N 1
ATOM 549 C CA . VAL A 1 70 ? 7.461 -2.623 -19.897 1.00 81.31 70 VAL A CA 1
ATOM 550 C C . VAL A 1 70 ? 7.643 -3.963 -19.195 1.00 81.31 70 VAL A C 1
ATOM 552 O O . VAL A 1 70 ? 6.878 -4.341 -18.314 1.00 81.31 70 VAL A O 1
ATOM 555 N N . GLU A 1 71 ? 8.678 -4.687 -19.602 1.00 78.56 71 GLU A N 1
ATOM 556 C CA . GLU A 1 71 ? 9.079 -5.937 -18.963 1.00 78.56 71 GLU A CA 1
ATOM 557 C C . GLU A 1 71 ? 9.685 -5.678 -17.578 1.00 78.56 71 GLU A C 1
ATOM 559 O O . GLU A 1 71 ? 10.360 -4.673 -17.349 1.00 78.56 71 GLU A O 1
ATOM 564 N N . THR A 1 72 ? 9.510 -6.619 -16.652 1.00 74.31 72 THR A N 1
ATOM 565 C CA . THR A 1 72 ? 10.032 -6.505 -15.279 1.00 74.31 72 THR A CA 1
ATOM 566 C C . THR A 1 72 ? 11.560 -6.477 -15.209 1.00 74.31 72 THR A C 1
ATOM 568 O O . THR A 1 72 ? 12.111 -5.952 -14.248 1.00 74.31 72 THR A O 1
ATOM 571 N N . ASN A 1 73 ? 12.243 -6.991 -16.237 1.00 78.44 73 ASN A N 1
ATOM 572 C CA . ASN A 1 73 ? 13.705 -6.975 -16.357 1.00 78.44 73 ASN A CA 1
ATOM 573 C C . ASN A 1 73 ? 14.213 -5.843 -17.265 1.00 78.44 73 ASN A C 1
ATOM 575 O O . ASN A 1 73 ? 15.354 -5.879 -17.730 1.00 78.44 73 ASN A O 1
ATOM 579 N N . ALA A 1 74 ? 13.372 -4.853 -17.569 1.00 75.06 74 ALA A N 1
ATOM 580 C CA . ALA A 1 74 ? 13.738 -3.816 -18.514 1.00 75.06 74 ALA A CA 1
ATOM 581 C C . ALA A 1 74 ? 14.825 -2.880 -17.964 1.00 75.06 74 ALA A C 1
ATOM 583 O O . ALA A 1 74 ? 14.825 -2.495 -16.793 1.00 75.06 74 ALA A O 1
ATOM 584 N N . THR A 1 75 ? 15.730 -2.466 -18.850 1.00 80.06 75 THR A N 1
ATOM 585 C CA . THR A 1 75 ? 16.809 -1.511 -18.574 1.00 80.06 75 THR A CA 1
ATOM 586 C C . THR A 1 75 ? 16.503 -0.139 -19.187 1.00 80.06 75 THR A C 1
ATOM 588 O O . THR A 1 75 ? 15.618 0.016 -20.034 1.00 80.06 75 THR A O 1
ATOM 591 N N . GLY A 1 76 ? 17.204 0.899 -18.724 1.00 82.44 76 GLY A N 1
ATOM 592 C CA . GLY A 1 76 ? 17.043 2.264 -19.233 1.00 82.44 76 GLY A CA 1
ATOM 593 C C . GLY A 1 76 ? 15.673 2.876 -18.917 1.00 82.44 76 GLY A C 1
ATOM 594 O O . GLY A 1 76 ? 15.143 2.717 -17.817 1.00 82.44 76 GLY A O 1
ATOM 595 N N . TRP A 1 77 ? 15.086 3.591 -19.881 1.00 79.25 77 TRP A N 1
ATOM 596 C CA . TRP A 1 77 ? 13.847 4.357 -19.677 1.00 79.25 77 TRP A CA 1
ATOM 597 C C . TRP A 1 77 ? 12.646 3.486 -19.274 1.00 79.25 77 TRP A C 1
ATOM 599 O O . TRP A 1 77 ? 11.802 3.919 -18.491 1.00 79.25 77 TRP A O 1
ATOM 609 N N . LYS A 1 78 ? 12.599 2.237 -19.756 1.00 78.81 78 LYS A N 1
ATOM 610 C CA . LYS A 1 78 ? 11.564 1.257 -19.408 1.00 78.81 78 LYS A CA 1
ATOM 611 C C . LYS A 1 78 ? 11.619 0.884 -17.921 1.00 78.81 78 LYS A C 1
ATOM 613 O O . LYS A 1 78 ? 10.582 0.832 -17.271 1.00 78.81 78 LYS A O 1
ATOM 618 N N . SER A 1 79 ? 12.820 0.732 -17.359 1.00 79.75 79 SER A N 1
ATOM 619 C CA . SER A 1 79 ? 13.014 0.533 -15.913 1.00 79.75 79 SER A CA 1
ATOM 620 C C . SER A 1 79 ? 12.442 1.703 -15.106 1.00 79.75 79 SER A C 1
ATOM 622 O O . SER A 1 79 ? 11.702 1.512 -14.142 1.00 79.75 79 SER A O 1
ATOM 624 N N . GLY A 1 80 ? 12.708 2.931 -15.568 1.00 80.88 80 GLY A N 1
ATOM 625 C CA . GLY A 1 80 ? 12.159 4.146 -14.965 1.00 80.88 80 GLY A CA 1
ATOM 626 C C . GLY A 1 80 ? 10.630 4.179 -15.001 1.00 80.88 80 GLY A C 1
ATOM 627 O O . GLY A 1 80 ? 10.001 4.518 -14.002 1.00 80.88 80 GLY A O 1
ATOM 628 N N . ALA A 1 81 ? 10.019 3.759 -16.110 1.00 79.38 81 ALA A N 1
ATOM 629 C CA . ALA A 1 81 ? 8.567 3.650 -16.221 1.00 79.38 81 ALA A CA 1
ATOM 630 C C . ALA A 1 81 ? 7.985 2.621 -15.233 1.00 79.38 81 ALA A C 1
ATOM 632 O O . ALA A 1 81 ? 7.006 2.928 -14.554 1.00 79.38 81 ALA A O 1
ATOM 633 N N . LEU A 1 82 ? 8.615 1.447 -15.090 1.00 83.31 82 LEU A N 1
ATOM 634 C CA . LEU A 1 82 ? 8.183 0.417 -14.136 1.00 83.31 82 LEU A CA 1
ATOM 635 C C . LEU A 1 82 ? 8.271 0.898 -12.680 1.00 83.31 82 LEU A C 1
ATOM 637 O O . LEU A 1 82 ? 7.468 0.487 -11.847 1.00 83.31 82 LEU A O 1
ATOM 641 N N . MET A 1 83 ? 9.223 1.787 -12.380 1.00 82.25 83 MET A N 1
ATOM 642 C CA . MET A 1 83 ? 9.334 2.406 -11.062 1.00 82.25 83 MET A CA 1
ATOM 643 C C . MET A 1 83 ? 8.317 3.528 -10.861 1.00 82.25 83 MET A C 1
ATOM 645 O O . MET A 1 83 ? 7.706 3.587 -9.805 1.00 82.25 83 MET A O 1
ATOM 649 N N . ILE A 1 84 ? 8.109 4.411 -11.840 1.00 86.62 84 ILE A N 1
ATOM 650 C CA . ILE A 1 84 ? 7.369 5.670 -11.653 1.00 86.62 84 ILE A CA 1
ATOM 651 C C . ILE A 1 84 ? 5.852 5.503 -11.831 1.00 86.62 84 ILE A C 1
ATOM 653 O O . ILE A 1 84 ? 5.082 6.064 -11.046 1.00 86.62 84 ILE A O 1
ATOM 657 N N . LEU A 1 85 ? 5.398 4.743 -12.835 1.00 86.88 85 LEU A N 1
ATOM 658 C CA . LEU A 1 85 ? 3.967 4.598 -13.146 1.00 86.88 85 LEU A CA 1
ATOM 659 C C . LEU A 1 85 ? 3.127 4.069 -11.970 1.00 86.88 85 LEU A C 1
ATOM 661 O O . LEU A 1 85 ? 2.047 4.622 -11.741 1.00 86.88 85 LEU A O 1
ATOM 665 N N . PRO A 1 86 ? 3.585 3.067 -11.193 1.00 88.12 86 PRO A N 1
ATOM 666 C CA . PRO A 1 86 ? 2.875 2.632 -9.993 1.00 88.12 86 PRO A CA 1
ATOM 667 C C . PRO A 1 86 ? 2.644 3.778 -9.005 1.00 88.12 86 PRO A C 1
ATOM 669 O O . PRO A 1 86 ? 1.528 3.974 -8.528 1.00 88.12 86 PRO A O 1
ATOM 672 N N . PHE A 1 87 ? 3.658 4.608 -8.743 1.00 88.81 87 PHE A N 1
ATOM 673 C CA . PHE A 1 87 ? 3.499 5.739 -7.828 1.00 88.81 87 PHE A CA 1
ATOM 674 C C . PHE A 1 87 ? 2.573 6.815 -8.392 1.00 88.81 87 PHE A C 1
ATOM 676 O O . PHE A 1 87 ? 1.764 7.352 -7.638 1.00 88.81 87 PHE A O 1
ATOM 683 N N . ILE A 1 88 ? 2.614 7.093 -9.699 1.00 89.50 88 ILE A N 1
ATOM 684 C CA . ILE A 1 88 ? 1.650 8.005 -10.337 1.00 89.50 88 ILE A CA 1
ATOM 685 C C . ILE A 1 88 ? 0.219 7.491 -10.129 1.00 89.50 88 ILE A C 1
ATOM 687 O O . ILE A 1 88 ? -0.654 8.253 -9.705 1.00 89.50 88 ILE A O 1
ATOM 691 N N . GLY A 1 89 ? -0.018 6.198 -10.363 1.00 87.06 89 GLY A N 1
ATOM 692 C CA . GLY A 1 89 ? -1.315 5.569 -10.120 1.00 87.06 89 GLY A CA 1
ATOM 693 C C . GLY A 1 89 ? -1.752 5.679 -8.656 1.00 87.06 89 GLY A C 1
ATOM 694 O O . GLY A 1 89 ? -2.896 6.044 -8.376 1.00 87.06 89 GLY A O 1
ATOM 695 N N . ALA A 1 90 ? -0.834 5.447 -7.715 1.00 87.12 90 ALA A N 1
ATOM 696 C CA . ALA A 1 90 ? -1.086 5.587 -6.283 1.00 87.12 90 ALA A CA 1
ATOM 697 C C . ALA A 1 90 ? -1.462 7.028 -5.894 1.00 87.12 90 ALA A C 1
ATOM 699 O O . ALA A 1 90 ? -2.443 7.240 -5.178 1.00 87.12 90 ALA A O 1
ATOM 700 N N . PHE A 1 91 ? -0.738 8.029 -6.406 1.00 90.25 91 PHE A N 1
ATOM 701 C CA . PHE A 1 91 ? -1.034 9.445 -6.172 1.00 90.25 91 PHE A CA 1
ATOM 702 C C . PHE A 1 91 ? -2.399 9.850 -6.728 1.00 90.25 91 PHE A C 1
ATOM 704 O O . PHE A 1 91 ? -3.166 10.524 -6.035 1.00 90.25 91 PHE A O 1
ATOM 711 N N . LEU A 1 92 ? -2.732 9.416 -7.946 1.00 90.31 92 LEU A N 1
ATOM 712 C CA . LEU A 1 92 ? -4.040 9.677 -8.545 1.00 90.31 92 LEU A CA 1
ATOM 713 C C . LEU A 1 92 ? -5.159 9.034 -7.722 1.00 90.31 92 LEU A C 1
ATOM 715 O O . LEU A 1 92 ? -6.142 9.702 -7.399 1.00 90.31 92 LEU A O 1
ATOM 719 N N . ALA A 1 93 ? -5.003 7.772 -7.322 1.00 87.06 93 ALA A N 1
ATOM 720 C CA . ALA A 1 93 ? -6.001 7.083 -6.510 1.00 87.06 93 ALA A CA 1
ATOM 721 C C . ALA A 1 93 ? -6.185 7.738 -5.137 1.00 87.06 93 ALA A C 1
ATOM 723 O O . ALA A 1 93 ? -7.319 7.885 -4.686 1.00 87.06 93 ALA A O 1
ATOM 724 N N . LEU A 1 94 ? -5.111 8.204 -4.495 1.00 87.88 94 LEU A N 1
ATOM 725 C CA . LEU A 1 94 ? -5.210 8.988 -3.263 1.00 87.88 94 LEU A CA 1
ATOM 726 C C . LEU A 1 94 ? -5.931 10.323 -3.489 1.00 87.88 94 LEU A C 1
ATOM 728 O O . LEU A 1 94 ? -6.806 10.693 -2.704 1.00 87.88 94 LEU A O 1
ATOM 732 N N . TYR A 1 95 ? -5.612 11.033 -4.573 1.00 86.94 95 TYR A N 1
ATOM 733 C CA . TYR A 1 95 ? -6.255 12.300 -4.917 1.00 86.94 95 TYR A CA 1
ATOM 734 C C . TYR A 1 95 ? -7.767 12.137 -5.144 1.00 86.94 95 TYR A C 1
ATOM 736 O O . TYR A 1 95 ? -8.567 12.883 -4.569 1.00 86.94 95 TYR A O 1
ATOM 744 N N . TYR A 1 96 ? -8.177 11.136 -5.927 1.00 82.44 96 TYR A N 1
ATOM 745 C CA . TYR A 1 96 ? -9.593 10.842 -6.166 1.00 82.44 96 TYR A CA 1
ATOM 746 C C . TYR A 1 96 ? -10.281 10.249 -4.932 1.00 82.44 96 TYR A C 1
ATOM 748 O O . TYR A 1 96 ? -11.407 10.639 -4.618 1.00 82.44 96 TYR A O 1
ATOM 756 N N . GLY A 1 97 ? -9.591 9.395 -4.175 1.00 80.06 97 GLY A N 1
ATOM 757 C CA . GLY A 1 97 ? -10.068 8.848 -2.906 1.00 80.06 97 GLY A CA 1
ATOM 758 C C . GLY A 1 97 ? -10.359 9.936 -1.872 1.00 80.06 97 GLY A C 1
ATOM 759 O O . GLY A 1 97 ? -11.351 9.856 -1.149 1.00 80.06 97 GLY A O 1
ATOM 760 N N . LYS A 1 98 ? -9.570 11.020 -1.852 1.00 81.00 98 LYS A N 1
ATOM 761 C CA . LYS A 1 98 ? -9.837 12.186 -0.997 1.00 81.00 98 LYS A CA 1
ATOM 762 C C . LYS A 1 98 ? -11.187 12.828 -1.315 1.00 81.00 98 LYS A C 1
ATOM 764 O O . LYS A 1 98 ? -11.903 13.197 -0.385 1.00 81.00 98 LYS A O 1
ATOM 769 N N . LYS A 1 99 ? -11.539 12.948 -2.601 1.00 79.38 99 LYS A N 1
ATOM 770 C CA . LYS A 1 99 ? -12.828 13.512 -3.039 1.00 79.38 99 LYS A CA 1
ATOM 771 C C . LYS A 1 99 ? -14.010 12.605 -2.681 1.00 79.38 99 LYS A C 1
ATOM 773 O O . LYS A 1 99 ? -15.079 13.119 -2.380 1.00 79.38 99 LYS A O 1
ATOM 778 N N . SER A 1 100 ? -13.816 11.286 -2.651 1.00 71.44 100 SER A N 1
ATOM 779 C CA . SER A 1 100 ? -14.843 10.300 -2.278 1.00 71.44 100 SER A CA 1
ATOM 780 C C . SER A 1 100 ? -14.813 9.884 -0.794 1.00 71.44 100 SER A C 1
ATOM 782 O O . SER A 1 100 ? -15.432 8.890 -0.408 1.00 71.44 100 SER A O 1
ATOM 784 N N . ASN A 1 101 ? -14.097 10.639 0.052 1.00 75.06 101 ASN A N 1
ATOM 785 C CA . ASN A 1 101 ? -13.918 10.399 1.491 1.00 75.06 101 ASN A CA 1
ATOM 786 C C . ASN A 1 101 ? -13.290 9.034 1.848 1.00 75.06 101 ASN A C 1
ATOM 788 O O . ASN A 1 101 ? -13.445 8.566 2.971 1.00 75.06 101 ASN A O 1
ATOM 792 N N . TYR A 1 102 ? -12.595 8.381 0.912 1.00 72.25 102 TYR A N 1
ATOM 793 C CA . TYR A 1 102 ? -11.936 7.070 1.053 1.00 72.25 102 TYR A CA 1
ATOM 794 C C . TYR A 1 102 ? -12.838 5.886 1.464 1.00 72.25 102 TYR A C 1
ATOM 796 O O . TYR A 1 102 ? -12.385 4.744 1.463 1.00 72.25 102 TYR A O 1
ATOM 804 N N . LEU A 1 103 ? -14.112 6.132 1.774 1.00 71.50 103 LEU A N 1
ATOM 805 C CA . LEU A 1 103 ? -15.084 5.152 2.270 1.00 71.50 103 LEU A CA 1
ATOM 806 C C . LEU A 1 103 ? -16.106 4.734 1.212 1.00 71.50 103 LEU A C 1
ATOM 808 O O . LEU A 1 103 ? -16.967 3.906 1.489 1.00 71.50 103 LEU A O 1
ATOM 812 N N . SER A 1 104 ? -16.012 5.276 -0.004 1.00 70.12 104 SER A N 1
ATOM 813 C CA . SER A 1 104 ? -16.946 4.959 -1.088 1.00 70.12 104 SER A CA 1
ATOM 814 C C . SER A 1 104 ? -16.846 3.518 -1.598 1.00 70.12 104 SER A C 1
ATOM 816 O O . SER A 1 104 ? -17.713 3.082 -2.350 1.00 70.12 104 SER A O 1
ATOM 818 N N . TRP A 1 105 ? -15.807 2.768 -1.214 1.00 66.12 105 TRP A N 1
ATOM 819 C CA . TRP A 1 105 ? -15.691 1.365 -1.600 1.00 66.12 105 TRP A CA 1
ATOM 820 C C . TRP A 1 105 ? -16.619 0.474 -0.768 1.00 66.12 105 TRP A C 1
ATOM 822 O O . TRP A 1 105 ? -16.694 0.647 0.454 1.00 66.12 105 TRP A O 1
ATOM 832 N N . PRO A 1 106 ? -17.255 -0.542 -1.386 1.00 61.84 106 PRO A N 1
ATOM 833 C CA . PRO A 1 106 ? -18.210 -1.422 -0.710 1.00 61.84 106 PRO A CA 1
ATOM 834 C C . PRO A 1 106 ? -17.636 -2.062 0.561 1.00 61.84 106 PRO A C 1
ATOM 836 O O . PRO A 1 106 ? -18.303 -2.114 1.590 1.00 61.84 106 PRO A O 1
ATOM 839 N N . VAL A 1 107 ? -16.360 -2.459 0.522 1.00 65.00 107 VAL A N 1
ATOM 840 C CA . VAL A 1 107 ? -15.620 -3.042 1.657 1.00 65.00 107 VAL A CA 1
ATOM 841 C C . VAL A 1 107 ? -15.661 -2.168 2.921 1.00 65.00 107 VAL A C 1
ATOM 843 O O . VAL A 1 107 ? -15.707 -2.705 4.029 1.00 65.00 107 VAL A O 1
ATOM 846 N N . PHE A 1 108 ? -15.696 -0.840 2.779 1.00 63.16 108 PHE A N 1
ATOM 847 C CA . PHE A 1 108 ? -15.780 0.093 3.907 1.00 63.16 108 PHE A CA 1
ATOM 848 C C . PHE A 1 108 ? -17.220 0.535 4.189 1.00 63.16 108 PHE A C 1
ATOM 850 O O . PHE A 1 108 ? -17.589 0.691 5.353 1.00 63.16 108 PHE A O 1
ATOM 857 N N . GLY A 1 109 ? -18.059 0.644 3.156 1.00 52.97 109 GLY A N 1
ATOM 858 C CA . GLY A 1 109 ? -19.485 0.951 3.296 1.00 52.97 109 GLY A CA 1
ATOM 859 C C . GLY A 1 109 ? -20.276 -0.096 4.092 1.00 52.97 109 GLY A C 1
ATOM 860 O O . GLY A 1 109 ? -21.210 0.267 4.800 1.00 52.97 109 GLY A O 1
ATOM 861 N N . PHE A 1 110 ? -19.896 -1.379 4.042 1.00 49.66 110 PHE A N 1
ATOM 862 C CA . PHE A 1 110 ? -20.547 -2.431 4.842 1.00 49.66 110 PHE A CA 1
ATOM 863 C C . PHE A 1 110 ? -20.025 -2.529 6.284 1.00 49.66 110 PHE A C 1
ATOM 865 O O . PHE A 1 110 ? -20.778 -2.917 7.172 1.00 49.66 110 PHE A O 1
ATOM 872 N N . ARG A 1 111 ? -18.755 -2.180 6.542 1.00 51.75 111 ARG A N 1
ATOM 873 C CA . ARG A 1 111 ? -18.137 -2.293 7.881 1.00 51.75 111 ARG A CA 1
ATOM 874 C C . ARG A 1 111 ? -18.376 -1.092 8.796 1.00 51.75 111 ARG A C 1
ATOM 876 O O . ARG A 1 111 ? -18.223 -1.240 10.005 1.00 51.75 111 ARG A O 1
ATOM 883 N N . TYR A 1 112 ? -18.702 0.074 8.238 1.00 52.72 112 TYR A N 1
ATOM 884 C CA . TYR A 1 112 ? -18.792 1.335 8.987 1.00 52.72 112 TYR A CA 1
ATOM 885 C C . TYR A 1 112 ? -20.094 2.110 8.737 1.00 52.72 112 TYR A C 1
ATOM 887 O O . TYR A 1 112 ? -20.147 3.304 9.026 1.00 52.72 112 TYR A O 1
ATOM 895 N N . LYS A 1 113 ? -21.142 1.449 8.218 1.00 45.31 113 LYS A N 1
ATOM 896 C CA . LYS A 1 113 ? -22.514 1.970 8.294 1.00 45.31 113 LYS A CA 1
ATOM 897 C C . LYS A 1 113 ? -22.887 2.105 9.775 1.00 45.31 113 LYS A C 1
ATOM 899 O O . LYS A 1 113 ? -23.108 1.100 10.446 1.00 45.31 113 LYS A O 1
ATOM 904 N N . LEU A 1 114 ? -22.835 3.346 10.257 1.00 44.44 114 LEU A N 1
ATOM 905 C CA . LEU A 1 114 ? -23.553 3.828 11.434 1.00 44.44 114 LEU A CA 1
ATOM 906 C C . LEU A 1 114 ? -25.050 3.843 11.125 1.00 44.44 114 LEU A C 1
ATOM 908 O O . LEU A 1 114 ? -25.394 4.281 10.001 1.00 44.44 114 LEU A O 1
#

Secondary structure (DSSP, 8-state):
-HHHHHHHHHHHHHHHHHHHHHHHHHHHHHHHHHHHHHHHHHH-HHHHHHHHHHHHHHHHHHHHHHHTT--TT--THHHHHHHHHHHHHHHHHHHHHHHTTTT-SHHHHTTS--